Protein AF-A0A5C6CGX3-F1 (afdb_monomer_lite)

Structure (mmCIF, N/CA/C/O backbone):
data_AF-A0A5C6CGX3-F1
#
_entry.id   AF-A0A5C6CGX3-F1
#
loop_
_atom_site.group_PDB
_atom_site.id
_atom_site.type_symbol
_atom_site.label_atom_id
_atom_site.label_alt_id
_atom_site.label_comp_id
_atom_site.label_asym_id
_atom_site.label_entity_id
_atom_site.label_seq_id
_atom_site.pdbx_PDB_ins_code
_atom_site.Cartn_x
_atom_site.Cartn_y
_atom_site.Cartn_z
_atom_site.occupancy
_atom_site.B_i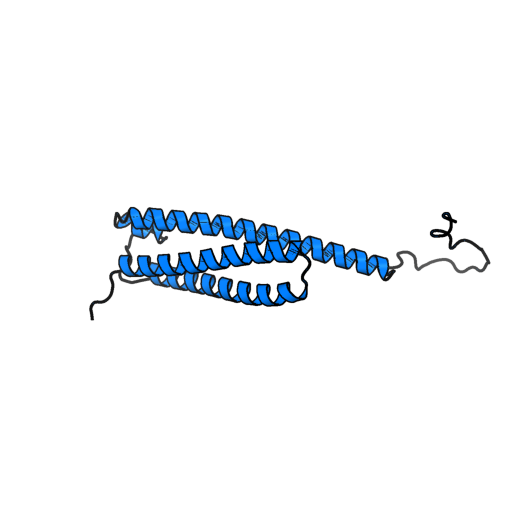so_or_equiv
_atom_site.auth_seq_id
_atom_site.auth_comp_id
_atom_site.auth_asym_id
_atom_site.auth_atom_id
_atom_site.pdbx_PDB_model_num
ATOM 1 N N . MET A 1 1 ? -11.943 21.749 20.631 1.00 51.88 1 MET A N 1
ATOM 2 C CA . MET A 1 1 ? -11.472 20.795 19.607 1.00 51.88 1 MET A CA 1
ATOM 3 C C . MET A 1 1 ? -11.683 19.402 20.164 1.00 51.88 1 MET A C 1
ATOM 5 O O . MET A 1 1 ? -11.141 19.125 21.225 1.00 51.88 1 MET A O 1
ATOM 9 N N . GLN A 1 2 ? -12.534 18.585 19.543 1.00 66.06 2 GLN A N 1
ATOM 10 C CA . GLN A 1 2 ? -12.639 17.164 19.888 1.00 66.06 2 GLN A CA 1
ATOM 11 C C . GLN A 1 2 ? -11.484 16.421 19.215 1.00 66.06 2 GLN A C 1
ATOM 13 O O . GLN A 1 2 ? -11.187 16.686 18.053 1.00 66.06 2 GLN A O 1
ATOM 18 N N . ILE A 1 3 ? -10.819 15.539 19.960 1.00 75.56 3 ILE A N 1
ATOM 19 C CA . ILE A 1 3 ? -9.808 14.632 19.413 1.00 75.56 3 ILE A CA 1
ATOM 20 C C . ILE A 1 3 ? -10.562 13.577 18.586 1.00 75.56 3 ILE A C 1
ATOM 22 O O . ILE A 1 3 ? -11.535 13.018 19.104 1.00 75.56 3 ILE A O 1
ATOM 26 N N . PRO A 1 4 ? -10.185 13.331 17.317 1.00 84.88 4 PRO A N 1
ATOM 27 C CA . PRO A 1 4 ? -10.837 12.312 16.503 1.00 84.88 4 PRO A CA 1
ATOM 28 C C . PRO A 1 4 ? -10.682 10.929 17.143 1.00 84.88 4 PRO A C 1
ATOM 30 O O . PRO A 1 4 ? -9.646 10.601 17.727 1.00 84.88 4 PRO A O 1
ATOM 33 N N . THR A 1 5 ? -11.731 10.113 17.043 1.00 93.19 5 THR A N 1
ATOM 34 C CA . THR A 1 5 ? -11.734 8.750 17.585 1.00 93.19 5 THR A CA 1
ATOM 35 C C . THR A 1 5 ? -10.700 7.883 16.861 1.00 93.19 5 THR A C 1
ATOM 37 O O . THR A 1 5 ? -10.305 8.173 15.730 1.00 93.19 5 THR A O 1
ATOM 40 N N . TRP A 1 6 ? -10.224 6.812 17.504 1.00 94.81 6 TRP A N 1
ATOM 41 C CA . TRP A 1 6 ? -9.271 5.894 16.869 1.00 94.81 6 TRP A CA 1
ATOM 42 C C . TRP A 1 6 ? -9.792 5.326 15.530 1.00 94.81 6 TRP A C 1
ATOM 44 O O . TRP A 1 6 ? -9.062 5.446 14.548 1.00 94.81 6 TRP A O 1
ATOM 54 N N . PRO A 1 7 ? -11.053 4.851 15.411 1.00 93.75 7 PRO A N 1
ATOM 55 C CA . PRO A 1 7 ? -11.602 4.414 14.123 1.00 93.75 7 PRO A CA 1
ATOM 56 C C . PRO A 1 7 ? -11.618 5.513 13.055 1.00 93.75 7 PRO A C 1
ATOM 58 O O . PRO A 1 7 ? -11.279 5.244 11.908 1.00 93.75 7 PRO A O 1
ATOM 61 N N . ALA A 1 8 ? -11.931 6.763 13.418 1.00 94.31 8 ALA A N 1
ATOM 62 C CA . ALA A 1 8 ? -11.905 7.881 12.470 1.00 94.31 8 ALA A CA 1
ATOM 63 C C . ALA A 1 8 ? -10.491 8.138 11.922 1.00 94.31 8 ALA A C 1
ATOM 65 O O . ALA A 1 8 ? -10.319 8.346 10.727 1.00 94.31 8 ALA A O 1
ATOM 66 N N . ARG A 1 9 ? -9.462 8.040 12.771 1.00 95.31 9 ARG A N 1
ATOM 67 C CA . ARG A 1 9 ? -8.062 8.138 12.324 1.00 95.31 9 ARG A CA 1
ATOM 68 C C . ARG A 1 9 ? -7.641 6.957 11.450 1.00 95.31 9 ARG A C 1
ATOM 70 O O . ARG A 1 9 ? -6.845 7.127 10.534 1.00 95.31 9 ARG A O 1
ATOM 77 N N . VAL A 1 10 ? -8.178 5.763 11.710 1.00 95.81 10 VAL A N 1
ATOM 78 C CA . VAL A 1 10 ? -7.971 4.601 10.833 1.00 95.81 10 VAL A CA 1
ATOM 79 C C . VAL A 1 10 ? -8.628 4.823 9.469 1.00 95.81 10 VAL A C 1
ATOM 81 O O . VAL A 1 10 ? -8.030 4.455 8.466 1.00 95.81 10 VAL A O 1
ATOM 84 N N . VAL A 1 11 ? -9.803 5.458 9.400 1.00 96.31 11 VAL A N 1
ATOM 85 C CA . VAL A 1 11 ? -10.436 5.841 8.123 1.00 96.31 11 VAL A CA 1
ATOM 86 C C . VAL A 1 11 ? -9.530 6.767 7.320 1.00 96.31 11 VAL A C 1
ATOM 88 O O . VAL A 1 11 ? -9.221 6.439 6.179 1.00 96.31 11 VAL A O 1
ATOM 91 N N . GLU A 1 12 ? -9.055 7.857 7.929 1.00 95.69 12 GLU A N 1
ATOM 92 C CA . GLU A 1 12 ? -8.139 8.805 7.274 1.00 95.69 12 GLU A CA 1
ATOM 93 C C . GLU A 1 12 ? -6.874 8.095 6.767 1.00 95.69 12 GLU A C 1
ATOM 95 O O . GLU A 1 12 ? -6.461 8.269 5.623 1.00 95.69 12 GLU A O 1
ATOM 100 N N . TYR A 1 13 ? -6.302 7.208 7.583 1.00 96.31 13 TYR A N 1
ATOM 101 C CA . TYR A 1 13 ? -5.168 6.383 7.175 1.00 96.31 13 TYR A CA 1
ATOM 102 C C . TYR A 1 13 ? -5.476 5.471 5.979 1.00 96.31 13 TYR A C 1
ATOM 104 O O . TYR A 1 13 ? -4.637 5.330 5.091 1.00 96.31 13 TYR A O 1
ATOM 112 N N . LEU A 1 14 ? -6.645 4.825 5.951 1.00 96.19 14 LEU A N 1
ATOM 113 C CA . LEU A 1 14 ? -7.036 3.959 4.838 1.00 96.19 14 LEU A CA 1
ATOM 114 C C . LEU A 1 14 ? -7.288 4.762 3.556 1.00 96.19 14 LEU A C 1
ATOM 116 O O . LEU A 1 14 ? -6.942 4.268 2.486 1.00 96.19 14 LEU A O 1
ATOM 120 N N . ASP A 1 15 ? -7.832 5.979 3.661 1.00 96.00 15 ASP A N 1
ATOM 121 C CA . ASP A 1 15 ? -7.991 6.901 2.529 1.00 96.00 15 ASP A CA 1
ATOM 122 C C . ASP A 1 15 ? -6.624 7.259 1.924 1.00 96.00 15 ASP A C 1
ATOM 124 O O . ASP A 1 15 ? -6.402 7.093 0.721 1.00 96.00 15 ASP A O 1
ATOM 128 N N . ASP A 1 16 ? -5.675 7.676 2.765 1.00 95.25 16 ASP A N 1
ATOM 129 C CA . ASP A 1 16 ? -4.320 8.031 2.332 1.00 95.25 16 ASP A CA 1
ATOM 130 C C . ASP A 1 16 ? -3.564 6.827 1.749 1.00 95.25 16 ASP A C 1
ATOM 132 O O . ASP A 1 16 ? -2.863 6.943 0.736 1.00 95.25 16 ASP A O 1
ATOM 136 N N . LEU A 1 17 ? -3.717 5.650 2.365 1.00 95.25 17 LEU A N 1
ATOM 137 C CA . LEU A 1 17 ? -3.100 4.416 1.893 1.00 95.25 17 LEU A CA 1
ATOM 138 C C . LEU A 1 17 ? -3.644 4.011 0.521 1.00 95.25 17 LEU A C 1
ATOM 140 O O . LEU A 1 17 ? -2.867 3.610 -0.342 1.00 95.25 17 LEU A O 1
ATOM 144 N N . GLU A 1 18 ? -4.952 4.123 0.300 1.00 94.62 18 GLU A N 1
ATOM 145 C CA . GLU A 1 18 ? -5.580 3.815 -0.986 1.00 94.62 18 GLU A CA 1
ATOM 146 C C . GLU A 1 18 ? -5.036 4.721 -2.099 1.00 94.62 18 GLU A C 1
ATOM 148 O O . GLU A 1 18 ? -4.603 4.225 -3.141 1.00 94.62 18 GLU A O 1
ATOM 153 N N . ILE A 1 19 ? -4.916 6.028 -1.839 1.00 93.62 19 ILE A N 1
ATOM 154 C CA . ILE A 1 19 ? -4.314 6.989 -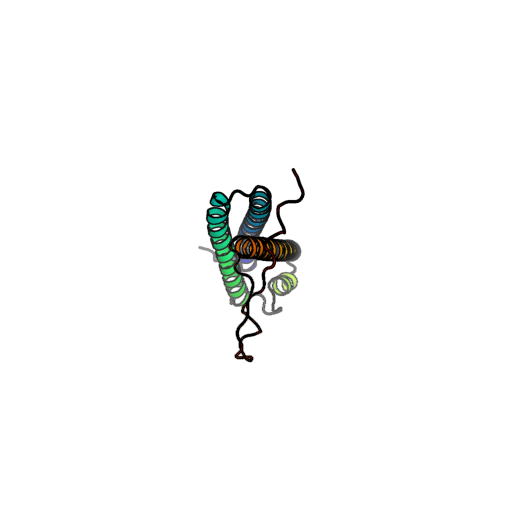2.779 1.00 93.62 19 ILE A CA 1
ATOM 155 C C . ILE A 1 19 ? -2.860 6.617 -3.105 1.00 93.62 19 ILE A C 1
ATOM 157 O O . ILE A 1 19 ? -2.453 6.639 -4.274 1.00 93.62 19 ILE A O 1
ATOM 161 N N . ALA A 1 20 ? -2.064 6.274 -2.089 1.00 92.38 20 ALA A N 1
ATOM 162 C CA . ALA A 1 20 ? -0.666 5.896 -2.277 1.00 92.38 20 ALA A CA 1
ATOM 163 C C . ALA A 1 20 ? -0.536 4.610 -3.114 1.00 92.38 20 ALA A C 1
ATOM 165 O O . ALA A 1 20 ? 0.267 4.543 -4.048 1.00 92.38 20 ALA A O 1
ATOM 166 N N . VAL A 1 21 ? -1.362 3.602 -2.827 1.00 93.00 21 VAL A N 1
ATOM 167 C CA . VAL A 1 21 ? -1.365 2.321 -3.548 1.00 93.00 21 VAL A CA 1
ATOM 168 C C . VAL A 1 21 ? -1.787 2.499 -5.004 1.00 93.00 21 VAL A C 1
ATOM 170 O O . VAL A 1 21 ? -1.109 1.977 -5.893 1.00 93.00 21 VAL A O 1
ATOM 173 N N . ASP A 1 22 ? -2.839 3.272 -5.267 1.00 92.88 22 ASP A N 1
ATOM 174 C CA . ASP A 1 22 ? -3.298 3.590 -6.623 1.00 92.88 22 ASP A CA 1
ATOM 175 C C . ASP A 1 22 ? -2.226 4.321 -7.434 1.00 92.88 22 ASP A C 1
ATOM 177 O O . ASP A 1 22 ? -2.038 4.068 -8.628 1.00 92.88 22 ASP A O 1
ATOM 181 N N . THR A 1 23 ? -1.501 5.230 -6.783 1.00 91.88 23 THR A N 1
ATOM 182 C CA . THR A 1 23 ? -0.398 5.971 -7.401 1.00 91.88 23 THR A CA 1
ATOM 183 C C . THR A 1 23 ? 0.722 5.021 -7.821 1.00 91.88 23 THR A C 1
ATOM 185 O O . THR A 1 23 ? 1.144 5.039 -8.979 1.00 91.88 23 THR A O 1
ATOM 188 N N . VAL A 1 24 ? 1.141 4.117 -6.931 1.00 90.06 24 VAL A N 1
ATOM 189 C CA . VAL A 1 24 ? 2.163 3.107 -7.243 1.00 90.06 24 VAL A CA 1
ATOM 190 C C . VAL A 1 24 ? 1.704 2.166 -8.359 1.00 90.06 24 VAL A C 1
ATOM 192 O O . VAL A 1 24 ? 2.484 1.860 -9.262 1.00 90.06 24 VAL A O 1
ATOM 195 N N . GLN A 1 25 ? 0.438 1.737 -8.359 1.00 91.56 25 GLN A N 1
ATOM 196 C CA . GLN A 1 25 ? -0.103 0.900 -9.434 1.00 91.56 25 GLN A CA 1
ATOM 197 C C . GLN A 1 25 ? -0.027 1.578 -10.802 1.00 91.56 25 GLN A C 1
ATOM 199 O O . GLN A 1 25 ? 0.423 0.953 -11.768 1.00 91.56 25 GLN A O 1
ATOM 204 N N . LYS A 1 26 ? -0.431 2.851 -10.886 1.00 91.06 26 LYS A N 1
ATOM 205 C CA . LYS A 1 26 ? -0.345 3.641 -12.123 1.00 91.06 26 LYS A CA 1
ATOM 206 C C . LYS A 1 26 ? 1.100 3.749 -12.600 1.00 91.06 26 LYS A C 1
ATOM 208 O O . LYS A 1 26 ? 1.381 3.439 -13.753 1.00 91.06 26 LYS A O 1
ATOM 213 N N . MET A 1 27 ? 2.033 4.054 -11.700 1.00 88.44 27 MET A N 1
ATOM 214 C CA . MET A 1 27 ? 3.453 4.171 -12.042 1.00 88.44 27 MET A CA 1
ATOM 215 C C . MET A 1 27 ? 4.066 2.854 -12.531 1.00 88.44 27 MET A C 1
ATOM 217 O O . MET A 1 27 ? 4.840 2.851 -13.491 1.00 88.44 27 MET A O 1
ATOM 221 N N . ILE A 1 28 ? 3.706 1.716 -11.928 1.00 87.50 28 ILE A N 1
ATOM 222 C CA . ILE A 1 28 ? 4.144 0.392 -12.401 1.00 87.50 28 ILE A CA 1
ATOM 223 C C . ILE A 1 28 ? 3.588 0.113 -13.804 1.00 87.50 28 ILE A C 1
ATOM 225 O O . ILE A 1 28 ? 4.320 -0.372 -14.673 1.00 87.50 28 ILE A O 1
ATOM 229 N N . ALA A 1 29 ? 2.313 0.426 -14.047 1.00 87.38 29 ALA A N 1
ATOM 230 C CA . ALA A 1 29 ? 1.685 0.246 -15.353 1.00 87.38 29 ALA A CA 1
ATOM 231 C C . ALA A 1 29 ? 2.341 1.126 -16.432 1.00 87.38 29 ALA A C 1
ATOM 233 O O . ALA A 1 29 ? 2.684 0.624 -17.508 1.00 87.38 29 ALA A O 1
ATOM 234 N N . ASP A 1 30 ? 2.594 2.396 -16.120 1.00 85.56 30 ASP A N 1
ATOM 235 C CA . ASP A 1 30 ? 3.248 3.349 -17.018 1.00 85.56 30 ASP A CA 1
ATOM 236 C C . ASP A 1 30 ? 4.690 2.938 -17.312 1.00 85.56 30 ASP A C 1
ATOM 238 O O . ASP A 1 30 ? 5.118 2.919 -18.468 1.00 85.56 30 ASP A O 1
ATOM 242 N N . THR A 1 31 ? 5.429 2.500 -16.291 1.00 82.25 31 THR A N 1
ATOM 243 C CA . THR A 1 31 ? 6.798 2.000 -16.460 1.00 82.25 31 THR A CA 1
ATOM 244 C C . THR A 1 31 ? 6.825 0.757 -17.352 1.00 82.25 31 THR A C 1
ATOM 246 O O . THR A 1 31 ? 7.703 0.625 -18.213 1.00 82.25 31 THR A O 1
ATOM 249 N N . ARG A 1 32 ? 5.837 -0.140 -17.224 1.00 81.38 32 ARG A N 1
ATOM 250 C CA . ARG A 1 32 ? 5.692 -1.301 -18.116 1.00 81.38 32 ARG A CA 1
ATOM 251 C C . ARG A 1 32 ? 5.460 -0.875 -19.566 1.00 81.38 32 ARG A C 1
ATOM 253 O O . ARG A 1 32 ? 6.049 -1.464 -20.473 1.00 81.38 32 ARG A O 1
ATOM 260 N N . LEU A 1 33 ? 4.620 0.136 -19.792 1.00 82.25 33 LEU A N 1
ATOM 261 C CA . LEU A 1 33 ? 4.345 0.666 -21.127 1.00 82.25 33 LEU A CA 1
ATOM 262 C C . LEU A 1 33 ? 5.591 1.320 -21.737 1.00 82.25 33 LEU A C 1
ATOM 264 O O . LEU A 1 33 ? 5.969 0.977 -22.856 1.00 82.25 33 LEU A O 1
ATOM 268 N N . LYS A 1 34 ? 6.277 2.187 -20.988 1.00 77.81 34 LYS A N 1
ATOM 269 C CA . LYS A 1 34 ? 7.502 2.871 -21.436 1.00 77.81 34 LYS A CA 1
ATOM 270 C C . LYS A 1 34 ? 8.639 1.898 -21.741 1.00 77.81 34 LYS A C 1
ATOM 272 O O . LYS A 1 34 ? 9.289 2.020 -22.778 1.00 77.81 34 LYS A O 1
ATOM 277 N N . THR A 1 35 ? 8.818 0.871 -20.904 1.00 72.62 35 THR A N 1
ATOM 278 C CA . THR A 1 35 ? 9.806 -0.201 -21.137 1.00 72.62 35 THR A CA 1
ATOM 279 C C . THR A 1 35 ? 9.535 -0.929 -22.459 1.00 72.62 35 THR A C 1
ATOM 281 O O . THR A 1 35 ? 10.469 -1.277 -23.174 1.00 72.62 35 THR A O 1
ATOM 284 N N . LYS A 1 36 ? 8.260 -1.121 -22.828 1.00 72.50 36 LYS A N 1
ATOM 285 C CA . LYS A 1 36 ? 7.876 -1.745 -24.103 1.00 72.50 36 LYS A CA 1
ATOM 286 C C . LYS A 1 36 ? 8.150 -0.848 -25.318 1.00 72.50 36 LYS A C 1
ATOM 288 O O . LYS A 1 36 ? 8.445 -1.369 -26.389 1.00 72.50 36 LYS A O 1
ATOM 293 N N . VAL A 1 37 ? 8.014 0.470 -25.171 1.00 71.56 37 VAL A N 1
ATOM 294 C CA . VAL A 1 37 ? 8.165 1.443 -26.270 1.00 71.56 37 VAL A CA 1
ATOM 295 C C . VAL A 1 37 ? 9.633 1.842 -26.500 1.00 71.56 37 VAL A C 1
ATOM 297 O O . VAL A 1 37 ? 9.976 2.286 -27.591 1.00 71.56 37 VAL A O 1
ATOM 300 N N . GLY A 1 38 ? 10.526 1.611 -25.528 1.00 62.16 38 GLY A N 1
ATOM 301 C CA . GLY A 1 38 ? 11.967 1.862 -25.674 1.00 62.16 38 GLY A CA 1
ATOM 302 C C . GLY A 1 38 ? 12.377 3.328 -25.486 1.00 62.16 38 GLY A C 1
ATOM 303 O O . GLY A 1 38 ? 13.474 3.720 -25.885 1.00 62.16 38 GLY A O 1
ATOM 304 N N . SER A 1 39 ? 11.520 4.148 -24.874 1.00 62.38 39 SER A N 1
ATOM 305 C CA . SER A 1 39 ? 11.771 5.574 -24.628 1.00 62.38 39 SER A CA 1
ATOM 306 C C . SER A 1 39 ? 12.756 5.791 -23.470 1.00 62.38 39 SER A C 1
ATOM 308 O O . SER A 1 39 ? 12.348 6.069 -22.346 1.00 62.38 39 SER A O 1
ATOM 310 N N . ALA A 1 40 ? 14.064 5.679 -23.723 1.00 60.44 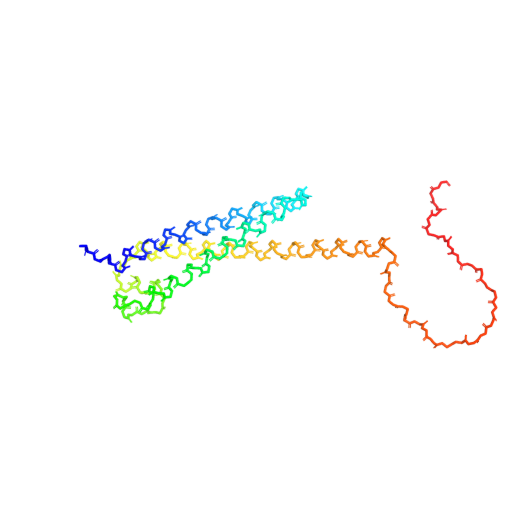40 ALA A N 1
ATOM 311 C CA . ALA A 1 40 ? 15.105 5.734 -22.684 1.00 60.44 40 ALA A CA 1
ATOM 312 C C . ALA A 1 40 ? 15.105 7.021 -21.825 1.00 60.44 40 ALA A C 1
ATOM 314 O O . ALA A 1 40 ? 15.351 6.941 -20.624 1.00 60.44 40 ALA A O 1
ATOM 315 N N . ASN A 1 41 ? 14.779 8.188 -22.399 1.00 57.09 41 ASN A N 1
ATOM 316 C CA . ASN A 1 41 ? 14.704 9.447 -21.640 1.00 57.09 41 ASN A CA 1
ATOM 317 C C . ASN A 1 41 ? 13.502 9.502 -20.680 1.00 57.09 41 ASN A C 1
ATOM 319 O O . ASN A 1 41 ? 13.590 10.132 -19.636 1.00 57.09 41 ASN A O 1
ATOM 323 N N . GLU A 1 42 ? 12.401 8.812 -20.986 1.00 60.84 42 GLU A N 1
ATOM 324 C CA . GLU A 1 42 ? 11.175 8.835 -20.170 1.00 60.84 42 GLU A CA 1
ATOM 325 C C . GLU A 1 42 ? 11.212 7.840 -19.000 1.00 60.84 42 GLU A C 1
ATOM 327 O O . GLU A 1 42 ? 10.336 7.872 -18.131 1.00 60.84 42 GLU A O 1
ATOM 332 N N . VAL A 1 43 ? 12.202 6.939 -18.994 1.00 63.94 43 VAL A N 1
ATOM 333 C CA . VAL A 1 43 ? 12.408 5.925 -17.949 1.00 63.94 43 VAL A CA 1
ATOM 334 C C . VAL A 1 43 ? 13.031 6.545 -16.694 1.00 63.94 43 VAL A C 1
ATOM 336 O O . VAL A 1 43 ? 12.671 6.147 -15.589 1.00 63.94 43 VAL A O 1
ATOM 339 N N . GLY A 1 44 ? 13.922 7.533 -16.848 1.00 62.12 44 GLY A N 1
ATOM 340 C CA . GLY A 1 44 ? 14.565 8.226 -15.724 1.00 62.12 44 GLY A CA 1
ATOM 341 C C . GLY A 1 44 ? 13.574 9.018 -14.867 1.00 62.12 44 GLY A C 1
ATOM 342 O O . GLY A 1 44 ? 13.558 8.859 -13.648 1.00 62.12 44 GLY A O 1
ATOM 343 N N . ASP A 1 45 ? 12.693 9.790 -15.507 1.00 68.19 45 ASP A N 1
ATOM 344 C CA . ASP A 1 45 ? 11.668 10.581 -14.814 1.00 68.19 45 ASP A CA 1
ATOM 345 C C . ASP A 1 45 ? 10.654 9.681 -14.087 1.00 68.19 45 ASP A C 1
ATOM 347 O O . ASP A 1 45 ? 10.330 9.910 -12.922 1.00 68.19 45 ASP A O 1
ATOM 351 N N . SER A 1 46 ? 10.240 8.572 -14.715 1.00 71.31 46 SER A N 1
ATOM 352 C CA . SER A 1 46 ? 9.358 7.587 -14.071 1.00 71.31 46 SER A CA 1
ATOM 353 C C . SER A 1 46 ? 9.994 6.874 -12.878 1.00 71.31 46 SER A C 1
ATOM 355 O O . SER A 1 46 ? 9.279 6.484 -11.957 1.00 71.31 46 SER A O 1
ATOM 357 N N . ALA A 1 47 ? 11.319 6.709 -12.854 1.00 73.69 47 ALA A N 1
ATOM 358 C CA . ALA A 1 47 ? 12.005 6.119 -11.707 1.00 73.69 47 ALA A CA 1
ATOM 359 C C . ALA A 1 47 ? 12.000 7.057 -10.486 1.00 73.69 47 ALA A C 1
ATOM 361 O O . ALA A 1 47 ? 11.831 6.590 -9.360 1.00 73.69 47 ALA A O 1
ATOM 362 N N . ALA A 1 48 ? 12.147 8.370 -10.699 1.00 79.06 48 ALA A N 1
ATOM 363 C CA . ALA A 1 48 ? 12.086 9.363 -9.625 1.00 79.06 48 ALA A CA 1
ATOM 364 C C . ALA A 1 48 ? 10.673 9.479 -9.031 1.00 79.06 48 ALA A C 1
ATOM 366 O O . ALA A 1 48 ? 10.510 9.519 -7.811 1.00 79.06 48 ALA A O 1
ATOM 367 N N . GLU A 1 49 ? 9.650 9.476 -9.884 1.00 81.62 49 GLU A N 1
ATOM 368 C CA . GLU A 1 49 ? 8.248 9.471 -9.462 1.00 81.62 49 GLU A CA 1
ATOM 369 C C . GLU A 1 49 ? 7.896 8.205 -8.665 1.00 81.62 49 GLU A C 1
ATOM 371 O O . GLU A 1 49 ? 7.302 8.298 -7.588 1.00 81.62 49 GLU A O 1
ATOM 376 N N . LEU A 1 50 ? 8.335 7.033 -9.142 1.00 80.88 50 LEU A N 1
ATOM 377 C CA . LEU A 1 50 ? 8.142 5.763 -8.440 1.00 80.88 50 LEU A CA 1
ATOM 378 C C . LEU A 1 50 ? 8.818 5.763 -7.066 1.00 80.88 50 LEU A C 1
ATOM 380 O O . LEU A 1 50 ? 8.218 5.296 -6.100 1.00 80.88 50 LEU A O 1
ATOM 384 N N . LEU A 1 51 ? 10.033 6.310 -6.958 1.00 83.62 51 LEU A N 1
ATOM 385 C CA . LEU A 1 51 ? 10.719 6.457 -5.674 1.00 83.62 51 LEU A CA 1
ATOM 386 C C . LEU A 1 51 ? 9.892 7.306 -4.698 1.00 83.62 51 LEU A C 1
ATOM 388 O O . LEU A 1 51 ? 9.704 6.900 -3.555 1.00 83.62 51 LEU A O 1
ATOM 392 N N . GLY A 1 52 ? 9.345 8.436 -5.158 1.00 86.12 52 GLY A N 1
ATOM 393 C CA . GLY A 1 52 ? 8.473 9.283 -4.340 1.00 86.12 52 GLY A CA 1
ATOM 394 C C . GLY A 1 52 ? 7.230 8.545 -3.832 1.00 86.12 52 GLY A C 1
ATOM 395 O O . GLY A 1 52 ? 6.900 8.627 -2.649 1.00 86.12 52 GLY A O 1
ATOM 396 N N . ALA A 1 53 ? 6.576 7.768 -4.697 1.00 85.81 53 ALA A N 1
ATOM 397 C CA . ALA A 1 53 ? 5.403 6.982 -4.317 1.00 85.81 53 ALA A CA 1
ATOM 398 C C . ALA A 1 53 ? 5.744 5.834 -3.343 1.00 85.81 53 ALA A C 1
ATOM 400 O O . ALA A 1 53 ? 4.972 5.542 -2.429 1.00 85.81 53 ALA A O 1
ATOM 401 N N . VAL A 1 54 ? 6.922 5.216 -3.477 1.00 85.06 54 VAL A N 1
ATOM 402 C CA . VAL A 1 54 ? 7.418 4.220 -2.512 1.00 85.06 54 VAL A CA 1
ATOM 403 C C . VAL A 1 54 ? 7.694 4.862 -1.153 1.00 85.06 54 VAL A C 1
ATOM 405 O O . VAL A 1 54 ? 7.244 4.333 -0.140 1.00 85.06 54 VAL A O 1
ATOM 408 N N . THR A 1 55 ? 8.338 6.030 -1.107 1.00 88.38 55 THR A N 1
ATOM 409 C CA . THR A 1 55 ? 8.554 6.770 0.149 1.00 88.38 55 THR A CA 1
ATOM 410 C C . THR A 1 55 ? 7.235 7.152 0.830 1.00 88.38 55 THR A C 1
ATOM 412 O O . THR A 1 55 ? 7.125 7.134 2.060 1.00 88.38 55 THR A O 1
ATOM 415 N N . GLN A 1 56 ? 6.190 7.448 0.051 1.00 90.75 56 GLN A N 1
ATOM 416 C CA . GLN A 1 56 ? 4.850 7.656 0.598 1.00 90.75 56 GLN A CA 1
ATOM 417 C C . GLN A 1 56 ? 4.295 6.375 1.242 1.00 90.75 56 GLN A C 1
ATOM 419 O O . GLN A 1 56 ? 3.773 6.439 2.354 1.00 90.75 56 GLN A O 1
ATOM 424 N N . LEU A 1 57 ? 4.448 5.206 0.606 1.00 88.38 57 LEU A N 1
ATOM 425 C CA . LEU A 1 57 ? 4.055 3.924 1.208 1.00 88.38 57 LEU A CA 1
ATOM 426 C C . LEU A 1 57 ? 4.846 3.603 2.485 1.00 88.38 57 LEU A C 1
ATOM 428 O O . LEU A 1 57 ? 4.261 3.109 3.447 1.00 88.38 57 LEU A O 1
ATOM 432 N N . GLU A 1 58 ? 6.143 3.906 2.535 1.00 90.19 58 GLU A N 1
ATOM 433 C CA . GLU A 1 58 ? 6.955 3.756 3.753 1.00 90.19 58 GLU A CA 1
ATOM 434 C C . GLU A 1 58 ? 6.414 4.634 4.889 1.00 90.19 58 GLU A C 1
ATOM 436 O O . GLU A 1 58 ? 6.221 4.163 6.011 1.00 90.19 58 GLU A O 1
ATOM 441 N N . SER A 1 59 ? 6.047 5.879 4.574 1.00 92.56 59 SER A N 1
ATOM 442 C CA . SER A 1 59 ? 5.397 6.785 5.528 1.00 92.56 59 SER A CA 1
ATOM 443 C C . SER A 1 59 ? 4.051 6.233 6.021 1.00 92.56 59 SER A C 1
ATOM 445 O O . SER A 1 59 ? 3.688 6.415 7.185 1.00 92.56 59 SER A O 1
ATOM 447 N N . MET A 1 60 ? 3.310 5.509 5.173 1.00 93.50 60 MET A N 1
ATOM 448 C CA . MET A 1 60 ? 2.079 4.821 5.581 1.00 93.50 60 MET A CA 1
ATOM 449 C C . MET A 1 60 ? 2.349 3.644 6.524 1.00 93.50 60 MET A C 1
ATOM 451 O O . MET A 1 60 ? 1.538 3.380 7.412 1.00 93.50 60 MET A O 1
ATOM 455 N N . VAL A 1 61 ? 3.481 2.948 6.393 1.00 91.81 61 VAL A N 1
ATOM 456 C CA . VAL A 1 61 ? 3.880 1.919 7.367 1.00 91.81 61 VAL A CA 1
ATOM 457 C C . VAL A 1 61 ? 4.138 2.559 8.727 1.00 91.81 61 VAL A C 1
ATOM 459 O O . VAL A 1 61 ? 3.613 2.078 9.727 1.00 91.81 61 VAL A O 1
ATOM 462 N N . GLU A 1 62 ? 4.854 3.682 8.780 1.00 92.94 62 GLU A N 1
ATOM 463 C CA . GLU A 1 62 ? 5.051 4.405 10.041 1.00 92.94 62 GLU A CA 1
ATOM 464 C C . GLU A 1 62 ? 3.726 4.864 10.662 1.00 92.94 62 GLU A C 1
ATOM 466 O O . GLU A 1 62 ? 3.526 4.728 11.870 1.00 92.94 62 GLU A O 1
ATOM 471 N N . ASN A 1 63 ? 2.800 5.383 9.847 1.00 93.94 63 ASN A N 1
ATOM 472 C CA . ASN A 1 63 ? 1.486 5.805 10.328 1.00 93.94 63 ASN A CA 1
ATOM 473 C C . ASN A 1 63 ? 0.688 4.623 10.903 1.00 93.94 63 ASN A C 1
ATOM 475 O O . ASN A 1 63 ? 0.089 4.730 11.973 1.00 93.94 63 ASN A O 1
ATOM 479 N N . ARG A 1 64 ? 0.762 3.455 10.254 1.00 95.62 64 ARG A N 1
ATOM 480 C CA . ARG A 1 64 ? 0.180 2.214 10.772 1.00 95.62 64 ARG A CA 1
ATOM 481 C C . ARG A 1 64 ? 0.730 1.863 12.150 1.00 95.62 64 ARG A C 1
ATOM 483 O O . ARG A 1 64 ? -0.051 1.572 13.049 1.00 95.62 64 ARG A O 1
ATOM 490 N N . GLU A 1 65 ? 2.049 1.898 12.329 1.00 95.06 65 GLU A N 1
ATOM 491 C CA . GLU A 1 65 ? 2.672 1.574 13.619 1.00 95.06 65 GLU A CA 1
ATOM 492 C C . GLU A 1 65 ? 2.266 2.569 14.718 1.00 95.06 65 GLU A C 1
ATOM 494 O O . GLU A 1 65 ? 2.034 2.169 15.863 1.00 95.06 65 GLU A O 1
ATOM 499 N N . ARG A 1 66 ? 2.091 3.852 14.370 1.00 94.94 66 ARG A N 1
ATOM 500 C CA . ARG A 1 66 ? 1.534 4.859 15.289 1.00 94.94 66 ARG A CA 1
ATOM 501 C C . ARG A 1 66 ? 0.097 4.531 15.685 1.00 94.94 66 ARG A C 1
ATOM 503 O O . ARG A 1 66 ? -0.210 4.575 16.870 1.00 94.94 66 ARG A O 1
ATOM 510 N N . LEU A 1 67 ? -0.760 4.155 14.734 1.00 95.50 67 LEU A N 1
ATOM 511 C CA . LEU A 1 67 ? -2.141 3.748 15.020 1.00 95.50 67 LEU A CA 1
ATOM 512 C C . LEU A 1 67 ? -2.211 2.476 15.872 1.00 95.50 67 LEU A C 1
ATOM 514 O O . LEU A 1 67 ? -3.080 2.366 16.733 1.00 95.50 67 LEU A O 1
ATOM 518 N N . LEU A 1 68 ? -1.306 1.521 15.654 1.00 95.50 68 LEU A N 1
ATOM 519 C CA . LEU A 1 68 ? -1.233 0.286 16.439 1.00 95.50 68 LEU A CA 1
ATOM 520 C C . LEU A 1 68 ? -0.780 0.526 17.882 1.00 95.50 68 LEU A C 1
ATOM 522 O O . LEU A 1 68 ? -1.260 -0.164 18.784 1.00 95.50 68 LEU A O 1
ATOM 526 N N . SER A 1 69 ? 0.122 1.489 18.074 1.00 93.56 69 SER A N 1
ATOM 527 C CA . SER A 1 69 ? 0.710 1.849 19.370 1.00 93.56 69 SER A CA 1
ATOM 528 C C . SER A 1 69 ? -0.071 2.938 20.115 1.00 93.56 69 SER A C 1
ATOM 530 O O . SER A 1 69 ? 0.347 3.359 21.192 1.00 93.56 69 SER A O 1
ATOM 532 N N . ASP A 1 70 ? -1.169 3.429 19.539 1.00 94.50 70 ASP A N 1
ATOM 533 C CA . ASP A 1 70 ? -1.966 4.507 20.114 1.00 94.50 70 ASP A CA 1
ATOM 534 C C . ASP A 1 70 ? -2.648 4.076 21.419 1.00 94.50 70 ASP A C 1
ATOM 536 O O . ASP A 1 70 ? -3.167 2.966 21.529 1.00 94.50 70 ASP A O 1
ATOM 540 N N . GLU A 1 71 ? -2.701 4.975 22.403 1.00 92.38 71 GLU A N 1
ATOM 541 C CA . GLU A 1 71 ? -3.312 4.696 23.710 1.00 92.38 71 GLU A CA 1
ATOM 542 C C . GLU A 1 71 ? -4.823 4.415 23.633 1.00 92.38 71 GLU A C 1
ATOM 544 O O . GLU A 1 71 ? -5.369 3.723 24.490 1.00 92.38 71 GLU A O 1
ATOM 549 N N . HIS A 1 72 ? -5.496 4.924 22.595 1.00 91.25 72 HIS A N 1
ATOM 550 C CA . HIS A 1 72 ? -6.916 4.695 22.335 1.00 91.25 72 HIS A CA 1
ATOM 551 C C . HIS A 1 72 ? -7.155 3.497 21.404 1.00 91.25 72 HIS A C 1
ATOM 553 O O . HIS A 1 72 ? -8.305 3.234 21.041 1.00 91.25 72 HIS A O 1
ATOM 559 N N . ALA A 1 73 ? -6.101 2.791 20.979 1.00 92.50 73 ALA A N 1
ATOM 560 C CA . ALA A 1 73 ? -6.242 1.588 20.174 1.00 92.50 73 ALA A CA 1
ATOM 561 C C . ALA A 1 73 ? -6.846 0.444 21.009 1.00 92.50 73 ALA A C 1
ATOM 563 O O . ALA A 1 73 ? -6.529 0.302 22.194 1.00 92.50 73 ALA A O 1
ATOM 564 N N . PRO A 1 74 ? -7.661 -0.436 20.402 1.00 93.38 74 PRO A N 1
ATOM 565 C CA . PRO A 1 74 ? -8.185 -1.613 21.086 1.00 93.38 74 PRO A CA 1
ATOM 566 C C . PRO A 1 74 ? -7.063 -2.480 21.678 1.00 93.38 74 PRO A C 1
ATOM 568 O O . PRO A 1 74 ? -6.051 -2.711 21.005 1.00 93.38 74 PRO A O 1
ATOM 571 N N . PRO A 1 75 ? -7.213 -2.991 22.915 1.00 91.38 75 PRO A N 1
ATOM 572 C CA . PRO A 1 75 ? -6.165 -3.768 23.580 1.00 91.38 75 PRO A CA 1
ATOM 573 C C . PRO A 1 75 ? -5.999 -5.175 22.990 1.00 91.38 75 PRO A C 1
ATOM 575 O O . PRO A 1 75 ? -4.964 -5.809 23.181 1.00 91.38 75 PRO A O 1
ATOM 578 N N . THR A 1 76 ? -7.013 -5.675 22.283 1.00 91.81 76 THR A N 1
ATOM 579 C CA . THR A 1 76 ? -7.016 -6.996 21.653 1.00 91.81 76 THR A CA 1
ATOM 580 C C . THR A 1 76 ? -6.557 -6.895 20.201 1.00 91.81 76 THR A C 1
ATOM 582 O O . THR A 1 76 ? -6.982 -6.004 19.473 1.00 91.81 76 THR A O 1
ATOM 585 N N . GLY A 1 77 ? -5.710 -7.833 19.774 1.00 91.00 77 GLY A N 1
ATOM 586 C CA . GLY A 1 77 ? -5.185 -7.881 18.411 1.00 91.00 77 GLY A CA 1
ATOM 587 C C . GLY A 1 77 ? -3.821 -7.204 18.254 1.00 91.00 77 GLY A C 1
ATOM 588 O O . GLY A 1 77 ? -3.459 -6.267 18.967 1.00 91.00 77 GLY A O 1
ATOM 589 N N . THR A 1 78 ? -3.056 -7.709 17.294 1.00 92.38 78 THR A N 1
ATOM 590 C CA . THR A 1 78 ? -1.703 -7.261 16.931 1.00 92.38 78 THR A CA 1
ATOM 591 C C . THR A 1 78 ? -1.675 -6.492 15.613 1.00 92.38 78 THR A C 1
ATOM 593 O O . THR A 1 78 ? -0.743 -5.733 15.363 1.00 92.38 78 THR A O 1
ATOM 596 N N . THR A 1 79 ? -2.709 -6.642 14.784 1.00 93.94 79 THR A N 1
ATOM 597 C CA . THR A 1 79 ? -2.851 -5.944 13.499 1.00 93.94 79 THR A CA 1
ATOM 598 C C . THR A 1 79 ? -4.025 -4.962 13.514 1.00 93.94 79 THR A C 1
ATOM 600 O O . THR A 1 79 ? -4.918 -5.065 14.355 1.00 93.94 79 THR A O 1
ATOM 603 N N . LEU A 1 80 ? -4.060 -4.015 12.561 1.00 93.62 80 LEU A N 1
ATOM 604 C CA . LEU A 1 80 ? -5.188 -3.080 12.436 1.00 93.62 80 LEU A CA 1
ATOM 605 C C . LEU A 1 80 ? -6.499 -3.827 12.184 1.00 93.62 80 LEU A C 1
ATOM 607 O O . LEU A 1 80 ? -7.516 -3.479 12.769 1.00 93.62 80 LEU A O 1
ATOM 611 N N . ILE A 1 81 ? -6.459 -4.878 11.360 1.00 94.31 81 ILE A N 1
ATOM 612 C CA . ILE A 1 81 ? -7.626 -5.705 11.042 1.00 94.31 81 ILE A CA 1
ATOM 613 C C . ILE A 1 81 ? -8.161 -6.380 12.306 1.00 94.31 81 ILE A C 1
ATOM 615 O O . ILE A 1 81 ? -9.353 -6.299 12.559 1.00 94.31 81 ILE A O 1
ATOM 619 N N . GLU A 1 82 ? -7.297 -7.001 13.113 1.00 94.44 82 GLU A N 1
ATOM 620 C CA . GLU A 1 82 ? -7.707 -7.657 14.365 1.00 94.44 82 GLU A CA 1
ATOM 621 C C . GLU A 1 82 ? -8.268 -6.658 15.385 1.00 94.44 82 GLU A C 1
ATOM 623 O O . GLU A 1 82 ? -9.260 -6.943 16.053 1.00 94.44 82 GLU A O 1
ATOM 628 N N . LYS A 1 83 ? -7.658 -5.471 15.490 1.00 95.31 83 LYS A N 1
ATOM 629 C CA . LYS A 1 83 ? -8.139 -4.406 16.379 1.00 95.31 83 LYS A CA 1
ATOM 630 C C . LYS A 1 83 ? -9.503 -3.875 15.932 1.00 95.31 83 LYS A C 1
ATOM 632 O O . LYS A 1 83 ? -10.381 -3.710 16.771 1.00 95.31 83 LYS A O 1
ATOM 637 N N . LEU A 1 84 ? -9.709 -3.655 14.633 1.00 94.38 84 LEU A N 1
ATOM 638 C CA . LEU A 1 84 ? -11.007 -3.252 14.078 1.00 94.38 84 LEU A CA 1
ATOM 639 C C . LEU A 1 84 ? -12.080 -4.332 14.272 1.00 94.38 84 LEU A C 1
ATOM 641 O O . LEU A 1 84 ? -13.207 -4.011 14.632 1.00 94.38 84 LEU A O 1
ATOM 645 N N . ASP A 1 85 ? -11.720 -5.604 14.089 1.00 93.56 85 ASP A N 1
ATOM 646 C CA . ASP A 1 85 ? -12.619 -6.745 14.303 1.00 93.56 85 ASP A CA 1
ATOM 647 C C . ASP A 1 85 ? -13.094 -6.802 15.765 1.00 93.56 85 ASP A C 1
ATOM 649 O O . ASP A 1 85 ? -14.268 -7.027 16.026 1.00 93.56 85 ASP A O 1
ATOM 653 N N . SER A 1 86 ? -12.217 -6.478 16.725 1.00 93.62 86 SER A N 1
ATOM 654 C CA . SER A 1 86 ? -12.583 -6.397 18.150 1.00 93.62 86 SER A CA 1
ATOM 655 C C . SER A 1 86 ? -13.543 -5.253 18.510 1.00 93.62 86 SER A C 1
ATOM 657 O O . SER A 1 86 ? -14.104 -5.254 19.605 1.00 93.62 86 SER A O 1
ATOM 659 N N . LEU A 1 87 ? -13.715 -4.277 17.612 1.00 92.31 87 LEU A N 1
ATOM 660 C CA . LEU A 1 87 ? -14.668 -3.172 17.740 1.00 92.31 87 LEU A CA 1
ATOM 661 C C . LEU A 1 87 ? -15.953 -3.399 16.928 1.00 92.31 87 LEU A C 1
ATOM 663 O O . LEU A 1 87 ? -16.777 -2.492 16.857 1.00 92.31 87 LEU A O 1
ATOM 667 N N . ASP A 1 88 ? -16.113 -4.568 16.298 1.00 92.38 88 ASP A N 1
ATOM 668 C CA . ASP A 1 88 ? -17.203 -4.868 15.362 1.00 92.38 88 ASP A CA 1
ATOM 669 C C . ASP A 1 88 ? -17.280 -3.885 14.164 1.00 92.38 88 ASP A C 1
ATOM 671 O O . ASP A 1 88 ? -18.333 -3.701 13.549 1.00 92.38 88 ASP A O 1
ATOM 675 N N . GLU A 1 89 ? -16.150 -3.280 13.769 1.00 92.38 89 GLU A N 1
ATOM 676 C CA . GLU A 1 89 ? -16.042 -2.340 12.637 1.00 92.38 89 GLU A CA 1
ATOM 677 C C . GLU A 1 89 ? -15.964 -3.085 11.287 1.00 92.38 89 GLU A C 1
ATOM 679 O O . GLU A 1 89 ? -14.977 -3.011 1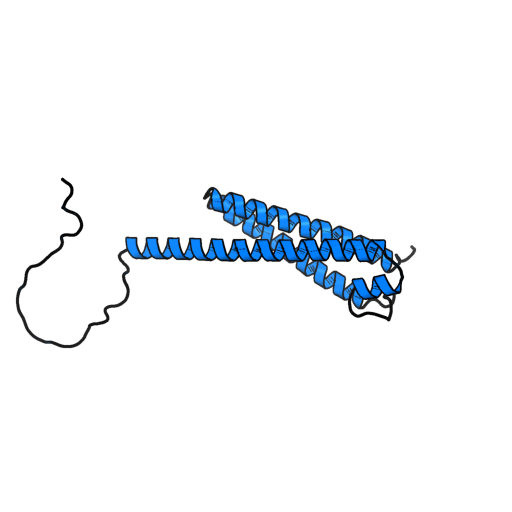0.546 1.00 92.38 89 GLU A O 1
ATOM 684 N N . VAL A 1 90 ? -17.013 -3.848 10.959 1.00 94.06 90 VAL A N 1
ATOM 685 C CA . VAL A 1 90 ? -17.048 -4.794 9.824 1.00 94.06 90 VAL A CA 1
ATOM 686 C C . VAL A 1 90 ? -16.706 -4.133 8.481 1.00 94.06 90 VAL A C 1
ATOM 688 O O . VAL A 1 90 ? -15.987 -4.713 7.662 1.00 94.06 90 VAL A O 1
ATOM 691 N N . GLU A 1 91 ? -17.197 -2.918 8.235 1.00 94.56 91 GLU A N 1
ATOM 692 C CA . GLU A 1 91 ? -16.930 -2.188 6.989 1.00 94.56 91 GLU A CA 1
ATOM 693 C C . GLU A 1 91 ? -15.445 -1.822 6.855 1.00 94.56 91 GLU A C 1
ATOM 695 O O . GLU A 1 91 ? -14.841 -2.052 5.802 1.00 94.56 91 GLU A O 1
ATOM 700 N N . LEU A 1 92 ? -14.823 -1.343 7.937 1.00 94.38 92 LEU A N 1
ATOM 701 C CA . LEU A 1 92 ? -13.402 -0.992 7.961 1.00 94.38 92 LEU A CA 1
ATOM 702 C C . LEU A 1 92 ? -12.506 -2.225 7.873 1.00 94.38 92 LEU A C 1
ATOM 704 O O . LEU A 1 92 ? -11.475 -2.183 7.197 1.00 94.38 92 LEU A O 1
ATOM 708 N N . VAL A 1 93 ? -12.905 -3.339 8.489 1.00 96.12 93 VAL A N 1
ATOM 709 C CA . VAL A 1 93 ? -12.229 -4.635 8.335 1.00 96.12 93 VAL A CA 1
ATOM 710 C C . VAL A 1 93 ? -12.221 -5.061 6.867 1.00 96.12 93 VAL A C 1
ATOM 712 O O . VAL A 1 93 ? -11.166 -5.398 6.323 1.00 96.12 93 VAL A O 1
ATOM 715 N N . ASN A 1 94 ? -13.377 -5.018 6.202 1.00 96.25 94 ASN A N 1
ATOM 716 C CA . ASN A 1 94 ? -13.494 -5.409 4.798 1.00 96.25 94 ASN A CA 1
ATOM 717 C C . ASN A 1 94 ? -12.682 -4.491 3.882 1.00 96.25 94 ASN A C 1
ATOM 719 O O . ASN A 1 94 ? -11.960 -4.982 3.012 1.00 96.25 94 ASN A O 1
ATOM 723 N N . ARG A 1 95 ? -12.730 -3.177 4.119 1.00 96.38 95 ARG A N 1
ATOM 724 C CA . ARG A 1 95 ? -11.928 -2.202 3.375 1.00 96.38 95 ARG A CA 1
ATOM 725 C C . ARG A 1 95 ? -10.429 -2.434 3.568 1.00 96.38 95 ARG A C 1
ATOM 727 O O . ARG A 1 95 ? -9.689 -2.499 2.590 1.00 96.38 95 ARG A O 1
ATOM 734 N N . SER A 1 96 ? -9.989 -2.655 4.805 1.00 95.12 96 SER A N 1
ATOM 735 C CA . SER A 1 96 ? -8.587 -2.956 5.125 1.00 95.12 96 SER A CA 1
ATOM 736 C C . SER A 1 96 ? -8.100 -4.220 4.413 1.00 95.12 96 SER A C 1
ATOM 738 O O . SER A 1 96 ? -7.001 -4.242 3.858 1.00 95.12 96 SER A O 1
ATOM 740 N N . ARG A 1 97 ? -8.927 -5.276 4.378 1.00 95.94 97 ARG A N 1
ATOM 741 C CA . ARG A 1 97 ? -8.624 -6.517 3.645 1.00 95.94 97 ARG A CA 1
ATOM 742 C C . ARG A 1 97 ? -8.546 -6.291 2.136 1.00 95.94 97 ARG A C 1
ATOM 744 O O . ARG A 1 97 ? -7.647 -6.835 1.498 1.00 95.94 97 ARG A O 1
ATOM 751 N N . ALA A 1 98 ? -9.454 -5.494 1.574 1.00 95.88 98 ALA A N 1
ATOM 752 C CA . ALA A 1 98 ? -9.446 -5.162 0.153 1.00 95.88 98 ALA A CA 1
ATOM 753 C C . ALA A 1 98 ? -8.166 -4.407 -0.236 1.00 95.88 98 ALA A C 1
ATOM 755 O O . ALA A 1 98 ? -7.465 -4.830 -1.152 1.00 95.88 98 ALA A O 1
ATOM 756 N N . ILE A 1 99 ? -7.801 -3.366 0.517 1.00 94.81 99 ILE A N 1
ATOM 757 C CA . ILE A 1 99 ? -6.567 -2.603 0.283 1.00 94.81 99 ILE A CA 1
ATOM 758 C C . ILE A 1 99 ? -5.331 -3.504 0.432 1.00 94.81 99 ILE A C 1
ATOM 760 O O . ILE A 1 99 ? -4.439 -3.466 -0.413 1.00 94.81 99 ILE A O 1
ATOM 764 N N . ALA A 1 100 ? -5.287 -4.377 1.444 1.00 93.19 100 ALA A N 1
ATOM 765 C CA . ALA A 1 100 ? -4.189 -5.330 1.614 1.00 93.19 100 ALA A CA 1
ATOM 766 C C . ALA A 1 100 ? -4.040 -6.285 0.413 1.00 93.19 100 ALA A C 1
ATOM 768 O O . ALA A 1 100 ? -2.921 -6.556 -0.031 1.00 93.19 100 ALA A O 1
ATOM 769 N N . ALA A 1 101 ? -5.155 -6.762 -0.150 1.00 94.50 101 ALA A N 1
ATOM 770 C CA . ALA A 1 101 ? -5.141 -7.580 -1.360 1.00 94.50 101 ALA A CA 1
ATOM 771 C C . ALA A 1 101 ? -4.623 -6.792 -2.576 1.00 94.50 101 ALA A C 1
ATOM 773 O O . ALA A 1 101 ? -3.800 -7.304 -3.342 1.00 94.50 101 ALA A O 1
ATOM 774 N N . THR A 1 102 ? -5.042 -5.533 -2.721 1.00 93.88 102 THR A N 1
ATOM 775 C CA . THR A 1 102 ? -4.546 -4.622 -3.760 1.00 93.88 102 THR A CA 1
ATOM 776 C C . THR A 1 102 ? -3.034 -4.426 -3.642 1.00 93.88 102 THR A C 1
ATOM 778 O O . THR A 1 102 ? -2.325 -4.617 -4.629 1.00 93.88 102 THR A O 1
ATOM 781 N N . ILE A 1 103 ? -2.514 -4.154 -2.440 1.00 91.94 103 ILE A N 1
ATOM 782 C CA . ILE A 1 103 ? -1.072 -4.021 -2.168 1.00 91.94 103 ILE A CA 1
ATOM 783 C C . ILE A 1 103 ? -0.308 -5.286 -2.575 1.00 91.94 103 ILE A C 1
ATOM 785 O O . ILE A 1 103 ? 0.719 -5.194 -3.248 1.00 91.94 103 ILE A O 1
ATOM 789 N N . ALA A 1 104 ? -0.806 -6.471 -2.211 1.00 91.88 104 ALA A N 1
ATOM 790 C CA . ALA A 1 104 ? -0.154 -7.738 -2.547 1.00 91.88 104 ALA A CA 1
ATOM 791 C C . ALA A 1 104 ? -0.072 -7.972 -4.070 1.00 91.88 104 ALA A C 1
ATOM 793 O O . ALA A 1 104 ? 0.960 -8.419 -4.588 1.00 91.88 104 ALA A O 1
ATOM 794 N N . SER A 1 105 ? -1.136 -7.623 -4.800 1.00 92.06 105 SER A N 1
ATOM 795 C CA . SER A 1 105 ? -1.154 -7.656 -6.267 1.00 92.06 105 SER A CA 1
ATOM 796 C C . SER A 1 105 ? -0.149 -6.664 -6.865 1.00 92.06 105 SER A C 1
ATOM 798 O O . SER A 1 105 ? 0.670 -7.040 -7.708 1.00 92.06 105 SER A O 1
ATOM 800 N N . THR A 1 106 ? -0.137 -5.421 -6.372 1.00 90.25 106 THR A N 1
ATOM 801 C CA . THR A 1 106 ? 0.806 -4.372 -6.794 1.00 90.25 106 THR A CA 1
ATOM 802 C C . THR A 1 106 ? 2.254 -4.802 -6.591 1.00 90.25 106 THR A C 1
ATOM 804 O O . THR A 1 106 ? 3.066 -4.682 -7.506 1.00 90.25 106 THR A O 1
ATOM 807 N N . HIS A 1 107 ? 2.574 -5.361 -5.423 1.00 89.25 107 HIS A N 1
ATOM 808 C CA . HIS A 1 107 ? 3.904 -5.879 -5.116 1.00 89.25 107 HIS A CA 1
ATOM 809 C C . HIS A 1 107 ? 4.321 -6.978 -6.103 1.00 89.25 107 HIS A C 1
ATOM 811 O O . HIS A 1 107 ? 5.421 -6.945 -6.651 1.00 89.25 107 HIS A O 1
ATOM 817 N N . THR A 1 108 ? 3.423 -7.920 -6.396 1.00 90.25 108 THR A N 1
ATOM 818 C CA . THR A 1 108 ? 3.684 -8.987 -7.375 1.00 90.25 108 THR A CA 1
ATOM 819 C C . THR A 1 108 ? 3.974 -8.415 -8.768 1.00 90.25 108 THR A C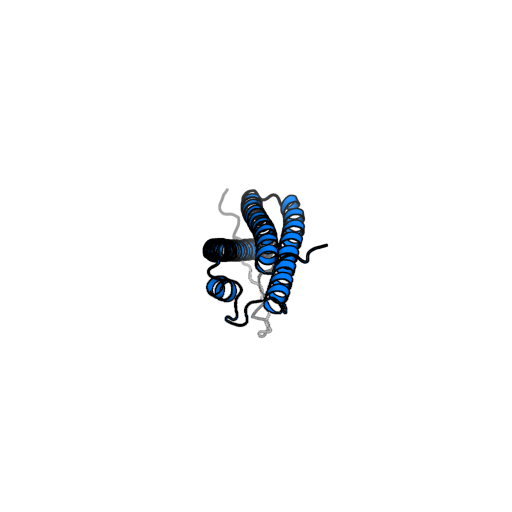 1
ATOM 821 O O . THR A 1 108 ? 4.924 -8.839 -9.431 1.00 90.25 108 THR A O 1
ATOM 824 N N . ALA A 1 109 ? 3.202 -7.414 -9.203 1.00 87.81 109 ALA A N 1
ATOM 825 C CA . ALA A 1 109 ? 3.418 -6.733 -10.477 1.00 87.81 109 ALA A CA 1
ATOM 826 C C . ALA A 1 109 ? 4.759 -5.975 -10.517 1.00 87.81 109 ALA A C 1
ATOM 828 O O . ALA A 1 109 ? 5.478 -6.063 -11.515 1.00 87.81 109 ALA A O 1
ATOM 829 N N . ALA A 1 110 ? 5.119 -5.286 -9.431 1.00 87.06 110 ALA A N 1
ATOM 830 C CA . ALA A 1 110 ? 6.388 -4.572 -9.298 1.00 87.06 110 ALA A CA 1
ATOM 831 C C . ALA A 1 110 ? 7.590 -5.521 -9.406 1.00 87.06 110 ALA A C 1
ATOM 833 O O . ALA A 1 110 ? 8.510 -5.272 -10.185 1.00 87.06 110 ALA A O 1
ATOM 834 N N . VAL A 1 111 ? 7.560 -6.644 -8.679 1.00 87.19 111 VAL A N 1
ATOM 835 C CA . VAL A 1 111 ? 8.625 -7.660 -8.717 1.00 87.19 111 VAL A CA 1
ATOM 836 C C . VAL A 1 111 ? 8.773 -8.231 -10.124 1.00 87.19 111 VAL A C 1
ATOM 838 O O . VAL A 1 111 ? 9.889 -8.343 -10.631 1.00 87.19 111 VAL A O 1
ATOM 841 N N . SER A 1 112 ? 7.659 -8.543 -10.792 1.00 86.56 112 SER A N 1
ATOM 842 C CA . SER A 1 112 ? 7.699 -9.030 -12.172 1.00 86.56 112 SER A CA 1
ATOM 843 C C . SER A 1 112 ? 8.328 -8.010 -13.126 1.00 86.56 112 SER A C 1
ATOM 845 O O . SER A 1 112 ? 9.126 -8.398 -13.978 1.00 86.56 112 SER A O 1
ATOM 847 N N . LEU A 1 113 ? 7.984 -6.724 -12.997 1.00 84.44 113 LEU A N 1
ATOM 848 C CA . LEU A 1 113 ? 8.556 -5.653 -13.815 1.00 84.44 113 LEU A CA 1
ATOM 849 C C . LEU A 1 113 ? 10.069 -5.539 -13.592 1.00 84.44 113 LEU A C 1
ATOM 851 O O . LEU A 1 113 ? 10.821 -5.508 -14.566 1.00 84.44 113 LEU A O 1
ATOM 855 N N . PHE A 1 114 ? 10.507 -5.540 -12.331 1.00 83.69 114 PHE A N 1
ATOM 856 C CA . PHE A 1 114 ? 11.921 -5.466 -11.969 1.00 83.69 114 PHE A CA 1
ATOM 857 C C . PHE A 1 114 ? 12.724 -6.618 -12.580 1.00 83.69 114 PHE A C 1
ATOM 859 O O . PHE A 1 114 ? 13.753 -6.388 -13.213 1.00 83.69 114 PHE A O 1
ATOM 866 N N . VAL A 1 115 ? 12.231 -7.855 -12.461 1.00 83.50 115 VAL A N 1
ATOM 867 C CA . VAL A 1 115 ? 12.887 -9.035 -13.043 1.00 83.50 115 VAL A CA 1
ATOM 868 C C . VAL A 1 115 ? 12.996 -8.909 -14.567 1.00 83.50 115 VAL A C 1
ATOM 870 O O . VAL A 1 115 ? 14.067 -9.143 -15.129 1.00 83.50 115 VAL A O 1
ATOM 873 N N . CYS A 1 116 ? 11.929 -8.486 -15.253 1.00 82.62 116 CYS A N 1
ATOM 874 C CA . CYS A 1 116 ? 11.962 -8.272 -16.703 1.00 82.62 116 CYS A CA 1
ATOM 875 C C . CYS A 1 116 ? 12.974 -7.193 -17.114 1.00 82.62 116 CYS A C 1
ATOM 877 O O . CYS A 1 116 ? 13.733 -7.392 -18.062 1.00 82.62 116 CYS A O 1
ATOM 879 N N . GLN A 1 117 ? 13.001 -6.065 -16.402 1.00 79.38 117 GLN A N 1
ATOM 880 C CA . GLN A 1 117 ? 13.930 -4.968 -16.674 1.00 79.38 117 GLN A CA 1
ATOM 881 C C . GLN A 1 117 ? 15.383 -5.375 -16.418 1.00 79.38 117 GLN A C 1
ATOM 883 O O . GLN A 1 117 ? 16.250 -5.072 -17.236 1.00 79.38 117 GLN A O 1
ATOM 888 N N . TYR A 1 118 ? 15.641 -6.120 -15.342 1.00 81.00 118 TYR A N 1
ATOM 889 C CA . TYR A 1 118 ? 16.961 -6.662 -15.030 1.00 81.00 118 TYR A CA 1
ATOM 890 C C . TYR A 1 118 ? 17.482 -7.573 -16.150 1.00 81.00 118 TYR A C 1
ATOM 892 O O . TYR A 1 118 ? 18.592 -7.383 -16.647 1.00 81.00 118 TYR A O 1
ATOM 900 N N . HIS A 1 119 ? 16.665 -8.526 -16.610 1.00 78.19 119 HIS A N 1
ATOM 901 C CA . HIS A 1 119 ? 17.064 -9.421 -17.698 1.00 78.19 119 HIS A CA 1
ATOM 902 C C . HIS A 1 119 ? 17.267 -8.686 -19.028 1.00 78.19 119 HIS A C 1
ATOM 904 O O . HIS A 1 119 ? 18.207 -9.004 -19.756 1.00 78.19 119 HIS A O 1
ATOM 910 N N . LEU A 1 120 ? 16.434 -7.685 -19.338 1.00 78.19 120 LEU A N 1
ATOM 911 C CA . LEU A 1 120 ? 16.595 -6.865 -20.541 1.00 78.19 120 LEU A CA 1
ATOM 912 C C . LEU A 1 120 ? 17.897 -6.049 -20.507 1.00 78.19 120 LEU A C 1
ATOM 914 O O . LEU A 1 120 ? 18.595 -5.952 -21.521 1.00 78.19 120 LEU A O 1
ATOM 918 N N . ALA A 1 121 ? 18.245 -5.492 -19.345 1.00 77.69 121 ALA A N 1
ATOM 919 C CA . ALA A 1 121 ? 19.488 -4.754 -19.150 1.00 77.69 121 ALA A CA 1
ATOM 920 C C . ALA A 1 121 ? 20.718 -5.663 -19.302 1.00 77.69 121 ALA A C 1
ATOM 922 O O . ALA A 1 121 ? 21.631 -5.316 -20.052 1.00 77.69 121 ALA A O 1
ATOM 923 N N . ASN A 1 122 ? 20.711 -6.847 -18.676 1.00 73.44 122 ASN A N 1
ATOM 924 C CA . ASN A 1 122 ? 21.798 -7.824 -18.809 1.00 73.44 122 ASN A CA 1
ATOM 925 C C . ASN A 1 122 ? 21.977 -8.282 -20.262 1.00 73.44 122 ASN A C 1
ATOM 927 O O . ASN A 1 122 ? 23.089 -8.247 -20.777 1.00 73.44 122 ASN A O 1
ATOM 931 N N . TYR A 1 123 ? 20.887 -8.625 -20.958 1.00 71.81 123 TYR A N 1
ATOM 932 C CA . TYR A 1 123 ? 20.958 -9.015 -22.370 1.00 71.81 123 TYR A CA 1
ATOM 933 C C . TYR A 1 123 ? 21.560 -7.903 -23.242 1.00 71.81 123 TYR A C 1
ATOM 935 O O . TYR A 1 123 ? 22.401 -8.159 -24.101 1.00 71.81 123 TYR A O 1
ATOM 943 N N . SER A 1 124 ? 21.169 -6.650 -22.996 1.00 73.88 124 SER A N 1
ATOM 944 C CA . SER A 1 124 ? 21.707 -5.498 -23.726 1.00 73.88 124 SER A CA 1
ATOM 945 C C . SER A 1 124 ? 23.206 -5.309 -23.467 1.00 73.88 124 SER A C 1
ATOM 947 O O . SER A 1 124 ? 23.959 -5.034 -24.400 1.00 73.88 124 SER A O 1
ATOM 949 N N . GLN A 1 125 ? 23.659 -5.494 -22.222 1.00 74.31 125 GLN A N 1
ATOM 950 C CA . GLN A 1 125 ? 25.081 -5.448 -21.867 1.00 74.31 125 GLN A CA 1
ATOM 951 C C . GLN A 1 125 ? 25.878 -6.582 -22.517 1.00 74.31 125 GLN A C 1
ATOM 953 O O . GLN A 1 125 ? 26.966 -6.328 -23.029 1.00 74.31 125 GLN A O 1
ATOM 958 N N . ASP A 1 126 ? 25.338 -7.800 -22.551 1.00 73.25 126 ASP A N 1
ATOM 959 C CA . ASP A 1 126 ? 25.989 -8.954 -23.175 1.00 73.25 126 ASP A CA 1
ATOM 960 C C . ASP A 1 126 ? 26.138 -8.766 -24.690 1.00 73.25 126 ASP A C 1
ATOM 962 O O . ASP A 1 126 ? 27.208 -9.019 -25.244 1.00 73.25 126 ASP A O 1
ATOM 966 N N . VAL A 1 127 ? 25.111 -8.233 -25.363 1.00 74.12 127 VAL A N 1
ATOM 967 C CA . VAL A 1 127 ? 25.189 -7.880 -26.790 1.00 74.12 127 VAL A CA 1
ATOM 968 C C . VAL A 1 127 ? 26.219 -6.777 -27.028 1.00 74.12 127 VAL A C 1
ATOM 970 O O . VAL A 1 127 ? 27.024 -6.887 -27.950 1.00 74.12 127 VAL A O 1
ATOM 973 N N . LEU A 1 128 ? 26.244 -5.729 -26.198 1.00 76.56 128 LEU A N 1
ATOM 974 C CA . LEU A 1 128 ? 27.257 -4.674 -26.306 1.00 76.56 128 LEU A CA 1
ATOM 975 C C . LEU A 1 128 ? 28.670 -5.216 -26.073 1.00 76.56 128 LEU A C 1
ATOM 977 O O . LEU A 1 128 ? 29.596 -4.819 -26.774 1.00 76.56 128 LEU A O 1
ATOM 981 N N . ARG A 1 129 ? 28.843 -6.147 -25.132 1.00 70.06 129 ARG A N 1
ATOM 982 C CA . ARG A 1 129 ? 30.122 -6.799 -24.841 1.00 70.06 129 ARG A CA 1
ATOM 983 C C . ARG A 1 129 ? 30.594 -7.675 -26.003 1.00 70.06 129 ARG A C 1
ATOM 985 O O . ARG A 1 129 ? 31.767 -7.605 -26.370 1.00 70.06 129 ARG A O 1
ATOM 992 N N . LEU A 1 130 ? 29.678 -8.436 -26.602 1.00 76.06 130 LEU A N 1
ATOM 993 C CA . LEU A 1 130 ? 29.924 -9.247 -27.794 1.00 76.06 130 LEU A CA 1
ATOM 994 C C . LEU A 1 130 ? 30.300 -8.366 -28.997 1.00 76.06 130 LEU A C 1
ATOM 996 O O . LEU A 1 130 ? 31.295 -8.627 -29.668 1.00 76.06 130 LEU A O 1
ATOM 1000 N N . LEU A 1 131 ? 29.553 -7.283 -29.240 1.00 72.38 131 LEU A N 1
ATOM 1001 C CA . LEU A 1 131 ? 29.833 -6.321 -30.316 1.00 72.38 131 LEU A CA 1
ATOM 1002 C C . LEU A 1 131 ? 31.139 -5.548 -30.095 1.00 72.38 131 LEU A C 1
ATOM 1004 O O . LEU A 1 131 ? 31.830 -5.225 -31.058 1.00 72.38 131 LEU A O 1
ATOM 1008 N N . ALA A 1 132 ? 31.502 -5.279 -28.841 1.00 78.94 132 ALA A N 1
ATOM 1009 C CA . ALA A 1 132 ? 32.780 -4.677 -28.476 1.00 78.94 132 ALA A CA 1
ATOM 1010 C C . ALA A 1 132 ? 33.963 -5.662 -28.586 1.00 78.94 132 ALA A C 1
ATOM 1012 O O . ALA A 1 132 ? 35.103 -5.267 -28.338 1.00 78.94 132 ALA A O 1
ATOM 1013 N N . GLY A 1 133 ? 33.715 -6.931 -28.943 1.00 64.19 133 GLY A N 1
ATOM 1014 C CA . GLY A 1 133 ? 34.744 -7.965 -29.063 1.00 64.19 133 GLY A CA 1
ATOM 1015 C C . GLY A 1 133 ? 35.402 -8.330 -27.731 1.00 64.19 133 GLY A C 1
ATOM 1016 O O . GLY A 1 133 ? 36.500 -8.882 -27.721 1.00 64.19 133 GLY A O 1
ATOM 1017 N N . ILE A 1 134 ? 34.758 -8.011 -26.602 1.00 65.12 134 ILE A N 1
ATOM 1018 C CA . ILE A 1 134 ? 35.263 -8.296 -25.254 1.00 65.12 134 ILE A CA 1
ATOM 1019 C C . ILE A 1 134 ? 34.802 -9.703 -24.853 1.00 65.12 134 ILE A C 1
ATOM 1021 O O . ILE A 1 134 ? 34.086 -9.897 -23.863 1.00 65.12 134 ILE A O 1
ATOM 1025 N N . ASP A 1 135 ? 35.207 -10.698 -25.637 1.00 58.06 135 ASP A N 1
ATOM 1026 C CA . ASP A 1 135 ? 35.140 -12.083 -25.191 1.00 58.06 135 ASP A CA 1
ATOM 1027 C C . ASP A 1 135 ? 36.141 -12.301 -24.041 1.00 58.06 135 ASP A C 1
ATOM 1029 O O . ASP A 1 135 ? 37.209 -11.696 -23.956 1.00 58.06 135 ASP A O 1
ATOM 1033 N N . THR A 1 136 ? 35.715 -13.121 -23.087 1.00 52.31 136 THR A N 1
ATOM 1034 C CA . THR A 1 136 ? 36.331 -13.453 -21.791 1.00 52.31 136 THR A CA 1
ATOM 1035 C C . THR A 1 136 ? 37.816 -13.883 -21.821 1.00 52.31 136 THR A C 1
ATOM 1037 O O . THR A 1 136 ? 38.338 -14.243 -22.872 1.00 52.31 136 THR A O 1
ATOM 1040 N N . PRO A 1 137 ? 38.514 -13.865 -20.658 1.00 47.44 137 PRO A N 1
ATOM 1041 C CA . PRO A 1 137 ? 39.974 -13.943 -20.558 1.00 47.44 137 PRO A CA 1
ATOM 1042 C C . PRO A 1 137 ? 40.581 -15.192 -21.200 1.00 47.44 137 PRO A C 1
ATOM 1044 O O . PRO A 1 137 ? 40.055 -16.292 -21.043 1.00 47.44 137 PRO A O 1
ATOM 1047 N N . SER A 1 138 ? 41.747 -15.009 -21.829 1.00 45.62 138 SER A N 1
ATOM 1048 C CA . SER A 1 138 ? 42.614 -16.083 -22.324 1.00 45.62 138 SER A CA 1
ATOM 1049 C C . SER A 1 138 ? 42.847 -17.138 -21.238 1.00 45.62 138 SER A C 1
ATOM 1051 O O . SER A 1 138 ? 43.610 -16.925 -20.296 1.00 45.62 138 SER A O 1
ATOM 1053 N N . THR A 1 139 ? 42.192 -18.291 -21.360 1.00 46.22 139 THR A N 1
ATOM 1054 C CA . THR A 1 139 ? 42.400 -19.457 -20.487 1.00 46.22 139 THR A CA 1
ATOM 1055 C C . THR A 1 139 ? 43.613 -20.296 -20.885 1.00 46.22 139 THR A C 1
ATOM 1057 O O . THR A 1 139 ? 43.857 -21.332 -20.276 1.00 46.22 139 THR A O 1
ATOM 1060 N N . TYR A 1 140 ? 44.430 -19.842 -21.837 1.00 42.47 140 TYR A N 1
ATOM 1061 C CA . TYR A 1 140 ? 45.695 -20.489 -22.167 1.00 42.47 140 TYR A CA 1
ATOM 1062 C C . TYR A 1 140 ? 46.789 -19.454 -22.406 1.00 42.47 140 TYR A C 1
ATOM 1064 O O . TYR A 1 140 ? 47.139 -19.139 -23.539 1.00 42.47 140 TYR A O 1
ATOM 1072 N N . ASP A 1 141 ? 47.395 -18.985 -21.318 1.00 45.94 141 ASP A N 1
ATOM 1073 C CA . ASP A 1 141 ? 48.795 -18.585 -21.375 1.00 45.94 141 ASP A CA 1
ATOM 1074 C C . ASP A 1 141 ? 49.598 -19.363 -20.332 1.00 45.94 141 ASP A C 1
ATOM 1076 O O . ASP A 1 141 ? 49.676 -18.998 -19.159 1.00 45.94 141 ASP A O 1
ATOM 1080 N N . ARG A 1 142 ? 50.124 -20.512 -20.770 1.00 43.56 142 ARG A N 1
ATOM 1081 C CA . ARG A 1 142 ? 51.499 -20.967 -20.517 1.00 43.56 142 ARG A CA 1
ATOM 1082 C C . ARG A 1 142 ? 51.664 -22.405 -20.984 1.00 43.56 142 ARG A C 1
ATOM 1084 O O . ARG A 1 142 ? 51.280 -23.341 -20.291 1.00 43.56 142 ARG A O 1
ATOM 1091 N N . SER A 1 143 ? 52.329 -22.571 -22.121 1.00 44.00 143 SER A N 1
ATOM 1092 C CA . SER A 1 143 ? 53.601 -23.307 -22.228 1.00 44.00 143 SER A CA 1
ATOM 1093 C C . SER A 1 143 ? 53.796 -23.893 -23.626 1.00 44.00 143 SER A C 1
ATOM 1095 O O . SER A 1 143 ? 53.431 -25.024 -23.897 1.00 44.00 143 SER A O 1
ATOM 1097 N N . SER A 1 144 ? 54.482 -23.153 -24.493 1.00 36.38 144 SER A N 1
ATOM 1098 C CA . SER A 1 144 ? 55.544 -23.741 -25.315 1.00 36.38 144 SER A CA 1
ATOM 1099 C C . SER A 1 144 ? 56.283 -22.638 -26.059 1.00 36.38 144 SER A C 1
ATOM 1101 O O . SER A 1 144 ? 55.760 -22.019 -26.982 1.00 36.38 144 SER A O 1
ATOM 1103 N N . LYS A 1 145 ? 57.537 -22.427 -25.654 1.00 45.06 145 LYS A N 1
ATOM 1104 C CA . LYS A 1 145 ? 58.598 -21.960 -26.548 1.00 45.06 145 LYS A CA 1
ATOM 1105 C C . LYS A 1 145 ? 58.512 -22.723 -27.874 1.00 45.06 145 LYS A C 1
ATOM 1107 O O . LYS A 1 145 ? 58.452 -23.949 -27.842 1.00 45.06 145 LYS A O 1
ATOM 1112 N N . GLY A 1 146 ? 58.633 -22.025 -28.996 1.00 37.22 146 GLY A N 1
ATOM 1113 C CA . GLY A 1 146 ? 58.968 -22.665 -30.265 1.00 37.22 146 GLY A CA 1
ATOM 1114 C C . GLY A 1 146 ? 58.352 -21.968 -31.463 1.00 37.22 146 GLY A C 1
ATOM 1115 O O . GLY A 1 146 ? 57.148 -22.008 -31.667 1.00 37.22 146 GLY A O 1
ATOM 1116 N N . GLU A 1 147 ? 59.210 -21.335 -32.247 1.00 44.62 147 GLU A N 1
ATOM 1117 C CA . GLU A 1 147 ? 58.946 -20.804 -33.580 1.00 44.62 147 GLU A CA 1
ATOM 1118 C C . GLU A 1 147 ? 58.218 -21.816 -34.484 1.00 44.62 147 GLU A C 1
ATOM 1120 O O . GLU A 1 147 ? 58.665 -22.953 -34.604 1.00 44.62 147 G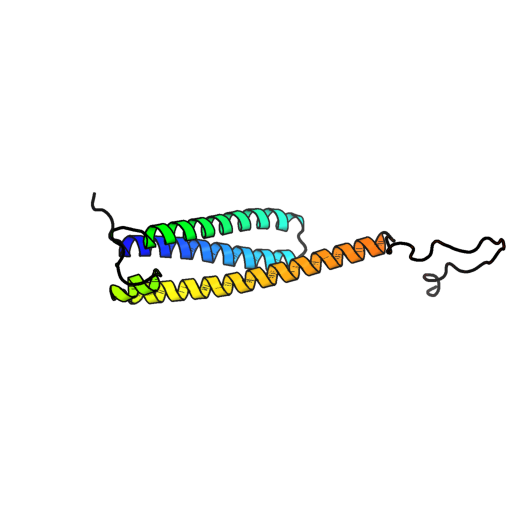LU A O 1
ATOM 1125 N N . ASN A 1 148 ? 57.173 -21.399 -35.209 1.00 38.97 148 ASN A N 1
ATOM 1126 C CA . ASN A 1 148 ? 57.196 -21.293 -36.677 1.00 38.97 148 ASN A CA 1
ATOM 1127 C C . ASN A 1 148 ? 55.818 -20.964 -37.279 1.00 38.97 148 ASN A C 1
ATOM 1129 O O . ASN A 1 148 ? 54.766 -21.291 -36.746 1.00 38.97 148 ASN A O 1
ATOM 1133 N N . LYS A 1 149 ? 55.873 -20.305 -38.439 1.00 50.81 149 LYS A N 1
ATOM 1134 C CA . LYS A 1 149 ? 54.776 -19.876 -39.322 1.00 50.81 149 LYS A CA 1
ATOM 1135 C C . LYS A 1 149 ? 53.623 -20.886 -39.503 1.00 50.81 149 LYS A C 1
ATOM 1137 O O . LYS A 1 149 ? 53.849 -21.967 -40.032 1.00 50.81 149 LYS A O 1
ATOM 1142 N N . GLN A 1 150 ? 52.383 -20.419 -39.320 1.00 42.38 150 GLN A N 1
ATOM 1143 C CA . GLN A 1 150 ? 51.158 -20.897 -39.998 1.00 42.38 150 GLN A CA 1
ATOM 1144 C C . GLN A 1 150 ? 50.089 -19.791 -39.870 1.00 42.38 150 GLN A C 1
ATOM 1146 O O . GLN A 1 150 ? 49.710 -19.425 -38.770 1.00 42.38 150 GLN A O 1
ATOM 1151 N N . ARG A 1 151 ? 49.788 -18.995 -40.908 1.00 49.88 151 ARG A N 1
ATOM 1152 C CA . ARG A 1 151 ? 48.732 -19.220 -41.921 1.00 49.88 151 ARG A CA 1
ATOM 1153 C C . ARG A 1 151 ? 47.449 -19.868 -41.364 1.00 49.88 151 ARG A C 1
ATOM 1155 O O . ARG A 1 151 ? 47.436 -21.068 -41.129 1.00 49.88 151 ARG A O 1
ATOM 1162 N N . GLY A 1 152 ? 46.371 -19.075 -41.325 1.00 37.06 152 GLY A N 1
ATOM 1163 C CA . GLY A 1 152 ? 44.970 -19.507 -41.175 1.00 37.06 152 GLY A CA 1
ATOM 1164 C C . GLY A 1 152 ? 44.305 -18.900 -39.933 1.00 37.06 152 GLY A C 1
ATOM 1165 O O . GLY A 1 152 ? 44.857 -18.993 -38.853 1.00 37.06 152 GLY A O 1
ATOM 1166 N N . GLY A 1 153 ? 43.154 -18.236 -39.977 1.00 41.53 153 GLY A N 1
ATOM 1167 C CA . GLY A 1 153 ? 42.251 -17.924 -41.075 1.00 41.53 153 GLY A CA 1
ATOM 1168 C C . GLY A 1 153 ? 41.150 -17.008 -40.538 1.00 41.53 153 GLY A C 1
ATOM 1169 O O . GLY A 1 153 ? 40.280 -17.449 -39.798 1.00 41.53 153 GLY A O 1
ATOM 1170 N N . GLY A 1 154 ? 41.193 -15.728 -40.908 1.00 52.44 154 GLY A N 1
ATOM 1171 C CA . GLY A 1 154 ? 40.065 -14.815 -40.749 1.00 52.44 154 GLY A CA 1
ATOM 1172 C C . GLY A 1 154 ? 39.077 -15.049 -41.885 1.00 52.44 154 GLY A C 1
ATOM 1173 O O . GLY A 1 154 ? 39.244 -14.489 -42.964 1.00 52.44 154 GLY A O 1
ATOM 1174 N N . ARG A 1 155 ? 38.092 -15.925 -41.672 1.00 53.22 155 ARG A N 1
ATOM 1175 C CA . ARG A 1 155 ? 36.952 -16.143 -42.577 1.00 53.22 155 ARG A CA 1
ATOM 1176 C C . ARG A 1 155 ? 35.735 -16.604 -41.775 1.00 53.22 155 ARG A C 1
ATOM 1178 O O . ARG A 1 155 ? 35.479 -17.795 -41.674 1.00 53.22 155 ARG A O 1
ATOM 1185 N N . LEU A 1 156 ? 34.989 -15.655 -41.219 1.00 55.66 156 LEU A N 1
ATOM 1186 C CA . LEU A 1 156 ? 33.610 -15.897 -40.767 1.00 55.66 156 LEU A CA 1
ATOM 1187 C C . LEU A 1 156 ? 32.591 -14.926 -41.396 1.00 55.66 156 LEU A C 1
ATOM 1189 O O . LEU A 1 156 ? 31.404 -15.061 -41.141 1.00 55.66 156 LEU A O 1
ATOM 1193 N N . PHE A 1 157 ? 33.020 -14.002 -42.272 1.00 50.03 157 PHE A N 1
ATOM 1194 C CA . PHE A 1 157 ? 32.139 -12.981 -42.867 1.00 50.03 157 PHE A CA 1
ATOM 1195 C C . PHE A 1 157 ? 32.231 -12.841 -44.399 1.00 50.03 157 PHE A C 1
ATOM 1197 O O . PHE A 1 157 ? 31.935 -11.773 -44.917 1.00 50.03 157 PHE A O 1
ATOM 1204 N N . ASN A 1 158 ? 32.642 -13.870 -45.154 1.00 46.12 158 ASN A N 1
ATOM 1205 C CA . ASN A 1 158 ? 32.803 -13.719 -46.613 1.00 46.12 158 ASN A CA 1
ATOM 1206 C C . ASN A 1 158 ? 32.240 -14.870 -47.468 1.00 46.12 158 ASN A C 1
ATOM 1208 O O . ASN A 1 158 ? 32.887 -15.246 -48.439 1.00 46.12 158 ASN A O 1
ATOM 1212 N N . ASP A 1 159 ? 31.057 -15.391 -47.126 1.00 44.66 159 ASP A N 1
ATOM 1213 C CA . ASP A 1 159 ? 30.300 -16.356 -47.956 1.00 44.66 159 ASP A CA 1
ATOM 1214 C C . ASP A 1 159 ? 28.867 -15.864 -48.269 1.00 44.66 159 ASP A C 1
ATOM 1216 O O . ASP A 1 159 ? 27.895 -16.614 -48.241 1.00 44.66 159 ASP A O 1
ATOM 1220 N N . ALA A 1 160 ? 28.723 -14.575 -48.583 1.00 44.38 160 ALA A N 1
ATOM 1221 C CA . ALA A 1 160 ? 27.505 -14.036 -49.191 1.00 44.38 160 ALA A CA 1
ATOM 1222 C C . ALA A 1 160 ? 27.839 -12.860 -50.127 1.00 44.38 160 ALA A C 1
ATOM 1224 O O . ALA A 1 160 ? 27.562 -11.709 -49.794 1.00 44.38 160 ALA A O 1
ATOM 1225 N N . ALA A 1 161 ? 28.482 -13.150 -51.263 1.00 38.19 161 ALA A N 1
ATOM 1226 C CA . ALA A 1 161 ? 28.529 -12.295 -52.458 1.00 38.19 161 ALA A CA 1
ATOM 1227 C C . ALA A 1 161 ? 29.037 -13.095 -53.665 1.00 38.19 161 ALA A C 1
ATOM 1229 O O . ALA A 1 161 ? 30.084 -13.765 -53.517 1.00 38.19 161 ALA A O 1
#

Foldseek 3Di:
DDDDALVVLLVVLLVLLLVLLVQLLVLLVVLVVCVVVVVVVVNVVSVVSNVVSVVSVVVSVVSQVCSQPDPNFAPADNGPLRRCVVVVVVVSNVSVVVSVVSNVVSVVSNVVSVVVVVVVVVVVVVVVCVVVVVDDDDPDDDDDDDDDDDDDDPDPPPPDD

Radius of gyration: 28.36 Å; chains: 1; bounding box: 76×44×76 Å

pLDDT: mean 79.2, std 17.98, range [36.38, 96.38]

Secondary structure (DSSP, 8-state):
-PPPPHHHHHHHHHHHHHHHHHHHHHHHHHHHHHHHHT-HHHHHHHHHHHHHHHHHHHHHHHHHHHHHT-TTS-SS-SSHHHHHHTTT-HHHHHHHHHHHHHHHHHHHHHHHHHHHHHHHHHHHHHHHHHHTT-PPP-S----------------SS-S--

Sequence (161 aa):
MQIPTWPARVVEYLDDLEIAVDTVQKMIADTRLKTKVGSANEVGDSAAELLGAVTQLESMVENRERLLSDEHAPPTGTTLIEKLDSLDEVELVNRSRAIAATIASTHTAAVSLFVCQYHLANYSQDVLRLLAGIDTPSTYDRSSKGENKQRGGGRLFNDAA

Organism: NCBI:txid2528004